Protein AF-A0A8R1HTS0-F1 (afdb_monomer)

Structure (mmCIF, N/CA/C/O backbone):
data_AF-A0A8R1HTS0-F1
#
_entry.id   AF-A0A8R1HTS0-F1
#
loop_
_atom_site.group_PDB
_atom_site.id
_atom_site.type_symbol
_atom_site.label_atom_id
_atom_site.label_alt_id
_atom_site.label_comp_id
_atom_site.label_asym_id
_atom_site.label_entity_id
_atom_site.label_seq_id
_atom_site.pdbx_PDB_ins_code
_atom_site.Cartn_x
_atom_site.Cartn_y
_atom_site.Cartn_z
_atom_site.occupancy
_atom_site.B_iso_or_equiv
_atom_site.auth_seq_id
_atom_site.auth_comp_id
_atom_site.auth_asym_id
_atom_site.auth_atom_id
_atom_site.pdbx_PDB_model_num
ATOM 1 N N . MET A 1 1 ? 49.130 6.549 -63.664 1.00 57.22 1 MET A N 1
ATOM 2 C CA . MET A 1 1 ? 49.198 5.872 -62.346 1.00 57.22 1 MET A CA 1
ATOM 3 C C . MET A 1 1 ? 48.409 6.606 -61.256 1.00 57.22 1 MET A C 1
ATOM 5 O O . MET A 1 1 ? 47.661 5.944 -60.553 1.00 57.22 1 MET A O 1
ATOM 9 N N . ALA A 1 2 ? 48.477 7.942 -61.152 1.00 62.16 2 ALA A N 1
ATOM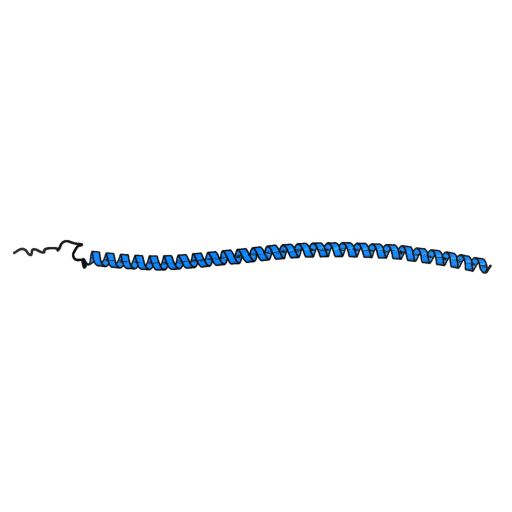 10 C CA . ALA A 1 2 ? 47.773 8.712 -60.111 1.00 62.16 2 ALA A CA 1
ATOM 11 C C . ALA A 1 2 ? 46.229 8.574 -60.105 1.00 62.16 2 ALA A C 1
ATOM 13 O O . ALA A 1 2 ? 45.649 8.382 -59.043 1.00 62.16 2 ALA A O 1
ATOM 14 N N . GLY A 1 3 ? 45.568 8.576 -61.272 1.00 67.38 3 GLY A N 1
ATOM 15 C CA . GLY A 1 3 ? 44.098 8.478 -61.363 1.00 67.38 3 GLY A CA 1
ATOM 16 C C . GLY A 1 3 ? 43.491 7.137 -60.916 1.00 67.38 3 GLY A C 1
ATOM 17 O O . GLY A 1 3 ? 42.347 7.086 -60.480 1.00 67.38 3 GLY A O 1
ATOM 18 N N . LYS A 1 4 ? 44.262 6.041 -60.977 1.00 71.56 4 LYS A N 1
ATOM 19 C CA . LYS A 1 4 ? 43.818 4.726 -60.474 1.00 71.56 4 LYS A CA 1
ATOM 20 C C . LYS A 1 4 ? 43.889 4.659 -58.945 1.00 71.56 4 LYS A C 1
ATOM 22 O O . LYS A 1 4 ? 43.017 4.072 -58.319 1.00 71.56 4 LYS A O 1
ATOM 27 N N . ALA A 1 5 ? 44.893 5.305 -58.349 1.00 77.69 5 ALA A N 1
ATOM 28 C CA . ALA A 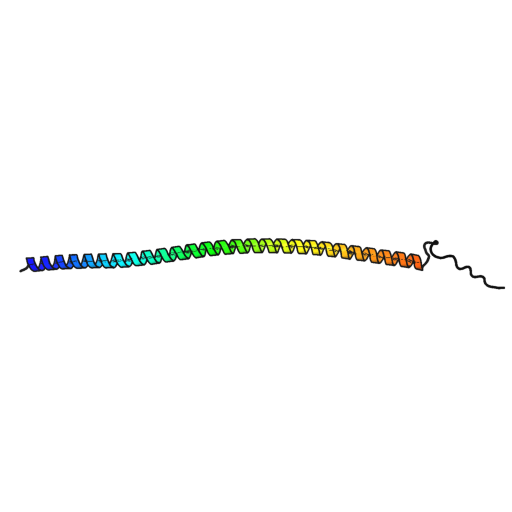1 5 ? 45.051 5.376 -56.899 1.00 77.69 5 ALA A CA 1
ATOM 29 C C . ALA A 1 5 ? 43.977 6.255 -56.234 1.00 77.69 5 ALA A C 1
ATOM 31 O O . ALA A 1 5 ? 43.508 5.928 -55.147 1.00 77.69 5 ALA A O 1
ATOM 32 N N . THR A 1 6 ? 43.551 7.343 -56.883 1.00 84.62 6 THR A N 1
ATOM 33 C CA . THR A 1 6 ? 42.439 8.176 -56.397 1.00 84.62 6 THR A CA 1
ATOM 34 C C . THR A 1 6 ? 41.088 7.472 -56.524 1.00 84.62 6 THR A C 1
ATOM 36 O O . THR A 1 6 ? 40.308 7.515 -55.579 1.00 84.62 6 THR A O 1
ATOM 39 N N . SER A 1 7 ? 40.829 6.758 -57.627 1.00 85.56 7 SER A N 1
ATOM 40 C CA . SER A 1 7 ? 39.605 5.950 -57.781 1.00 85.56 7 SER A CA 1
ATOM 41 C C . SER A 1 7 ? 39.492 4.866 -56.705 1.00 85.56 7 SER A C 1
ATOM 43 O O . SER A 1 7 ? 38.461 4.759 -56.050 1.00 85.56 7 SER A O 1
ATOM 45 N N . ALA A 1 8 ? 40.577 4.123 -56.457 1.00 88.12 8 ALA A N 1
ATOM 46 C CA . ALA A 1 8 ? 40.608 3.085 -55.427 1.00 88.12 8 ALA A CA 1
ATOM 47 C C . ALA A 1 8 ? 40.407 3.648 -54.008 1.00 88.12 8 ALA A C 1
ATOM 49 O O . ALA A 1 8 ? 39.728 3.034 -53.189 1.00 88.12 8 ALA A O 1
ATOM 50 N N . ARG A 1 9 ? 40.953 4.838 -53.709 1.00 90.62 9 ARG A N 1
ATOM 51 C CA . ARG A 1 9 ? 40.697 5.530 -52.434 1.00 90.62 9 ARG A CA 1
ATOM 52 C C . ARG A 1 9 ? 39.230 5.926 -52.277 1.00 90.62 9 ARG A C 1
ATOM 54 O O . ARG A 1 9 ? 38.671 5.702 -51.213 1.00 90.62 9 ARG A O 1
ATOM 61 N N . ASN A 1 10 ? 38.607 6.459 -53.326 1.00 93.38 10 ASN A N 1
ATOM 62 C CA . ASN A 1 10 ? 37.199 6.859 -53.286 1.00 93.38 10 ASN A CA 1
ATOM 63 C C . ASN A 1 10 ? 36.260 5.653 -53.120 1.00 93.38 10 ASN A C 1
ATOM 65 O O . ASN A 1 10 ? 35.275 5.729 -52.388 1.00 93.38 10 ASN A O 1
ATOM 69 N N . GLU A 1 11 ? 36.561 4.531 -53.776 1.00 93.75 11 GLU A N 1
ATOM 70 C CA . GLU A 1 11 ? 35.818 3.278 -53.598 1.00 93.75 11 GLU A CA 1
ATOM 71 C C . GLU A 1 11 ? 35.963 2.737 -52.173 1.00 93.75 11 GLU A C 1
ATOM 73 O O . GLU A 1 11 ? 34.965 2.381 -51.547 1.00 93.75 11 GLU A O 1
ATOM 78 N N . MET A 1 12 ? 37.182 2.751 -51.629 1.00 92.81 12 MET A N 1
ATOM 79 C CA . MET A 1 12 ? 37.446 2.340 -50.251 1.00 92.81 12 MET A CA 1
ATOM 80 C C . MET A 1 12 ? 36.728 3.241 -49.237 1.00 92.81 12 MET A C 1
ATOM 82 O O . MET A 1 12 ? 36.129 2.739 -48.290 1.00 92.81 12 MET A O 1
ATOM 86 N N . GLU A 1 13 ? 36.720 4.558 -49.449 1.00 94.56 13 GLU A N 1
ATOM 87 C CA . GLU A 1 13 ? 35.989 5.498 -48.596 1.00 94.56 13 GLU A CA 1
ATOM 88 C C . GLU A 1 13 ? 34.476 5.256 -48.656 1.00 94.56 13 GLU A C 1
ATOM 90 O O . GLU A 1 13 ? 33.800 5.274 -47.628 1.00 94.56 13 GLU A O 1
ATOM 95 N N . LYS A 1 14 ? 33.934 4.970 -49.845 1.00 95.94 14 LYS A N 1
ATOM 96 C CA . LYS A 1 14 ? 32.518 4.626 -50.011 1.00 95.94 14 LYS A CA 1
ATOM 97 C C . LYS A 1 14 ? 32.160 3.335 -49.273 1.00 95.94 14 LYS A C 1
ATOM 99 O O . LYS A 1 14 ? 31.125 3.291 -48.613 1.00 95.94 14 LYS A O 1
ATOM 104 N N . MET A 1 15 ? 33.006 2.308 -49.362 1.00 94.56 15 MET A N 1
ATOM 105 C CA . MET A 1 15 ? 32.814 1.058 -48.621 1.00 94.56 15 MET A CA 1
ATOM 106 C C . MET A 1 15 ? 32.878 1.283 -47.108 1.00 94.56 15 MET A C 1
ATOM 108 O O . MET A 1 15 ? 32.020 0.778 -46.390 1.00 94.56 15 MET A O 1
ATOM 112 N N . LEU A 1 16 ? 33.834 2.086 -46.632 1.00 95.75 16 LEU A N 1
ATOM 113 C CA . LEU A 1 16 ? 33.971 2.404 -45.212 1.00 95.75 16 LEU A CA 1
ATOM 114 C C . LEU A 1 16 ? 32.746 3.160 -44.680 1.00 95.75 16 LEU A C 1
ATOM 116 O O . LEU A 1 16 ? 32.230 2.821 -43.622 1.00 95.75 16 LEU A O 1
ATOM 120 N N . ARG A 1 17 ? 32.236 4.146 -45.429 1.00 96.56 17 ARG A N 1
ATOM 121 C CA . ARG A 1 17 ? 31.005 4.868 -45.065 1.00 96.56 17 ARG A CA 1
ATOM 122 C C . ARG A 1 17 ? 29.799 3.932 -44.995 1.00 96.56 17 ARG A C 1
ATOM 124 O O . ARG A 1 17 ? 29.065 3.981 -44.016 1.00 96.56 17 ARG A O 1
ATOM 131 N N . ALA A 1 18 ? 29.636 3.046 -45.978 1.00 96.62 18 ALA A N 1
ATOM 132 C CA . ALA A 1 18 ? 28.551 2.066 -45.979 1.00 96.62 18 ALA A CA 1
ATOM 133 C C . ALA A 1 18 ? 28.648 1.085 -44.796 1.00 96.62 18 ALA A C 1
ATOM 135 O O . ALA A 1 18 ? 27.629 0.721 -44.213 1.00 96.62 18 ALA A O 1
ATOM 136 N N . GLN A 1 19 ? 29.864 0.681 -44.414 1.00 96.06 19 GLN A N 1
ATOM 137 C CA . GLN A 1 19 ? 30.083 -0.158 -43.238 1.00 96.06 19 GLN A CA 1
ATOM 138 C C . GLN A 1 19 ? 29.724 0.580 -41.940 1.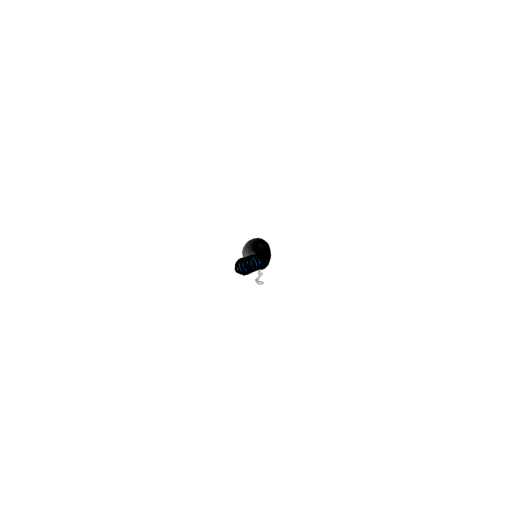00 96.06 19 GLN A C 1
ATOM 140 O O . GLN A 1 19 ? 28.998 0.029 -41.119 1.00 96.06 19 GLN A O 1
ATOM 145 N N . ILE A 1 20 ? 30.159 1.835 -41.784 1.00 96.44 20 ILE A N 1
ATOM 146 C CA . ILE A 1 20 ? 29.812 2.671 -40.622 1.00 96.44 20 ILE A CA 1
ATOM 147 C C . ILE A 1 20 ? 28.293 2.857 -40.521 1.00 96.44 20 ILE A C 1
ATOM 149 O O . ILE A 1 20 ? 27.727 2.749 -39.437 1.00 96.44 20 ILE A O 1
ATOM 153 N N . GLU A 1 21 ? 27.614 3.115 -41.640 1.00 96.75 21 GLU A N 1
ATOM 154 C CA . GLU A 1 21 ? 26.153 3.247 -41.674 1.00 96.75 21 GLU A CA 1
ATOM 155 C C . GLU A 1 21 ? 25.450 1.946 -41.267 1.00 96.75 21 GLU A C 1
ATOM 157 O O . GLU A 1 21 ? 24.474 1.989 -40.516 1.00 96.75 21 GLU A O 1
ATOM 162 N N . ALA A 1 22 ? 25.958 0.795 -41.716 1.00 96.31 22 ALA A N 1
ATOM 163 C CA . ALA A 1 22 ? 25.421 -0.509 -41.342 1.00 96.31 22 ALA A CA 1
ATOM 164 C C . ALA A 1 22 ? 25.617 -0.804 -39.846 1.00 96.31 22 ALA A C 1
ATOM 166 O O . ALA A 1 22 ? 24.665 -1.202 -39.176 1.00 96.31 22 ALA A O 1
ATOM 167 N N . GLU A 1 23 ? 26.814 -0.562 -39.306 1.00 96.56 23 GLU A N 1
ATOM 168 C CA . GLU A 1 23 ? 27.112 -0.734 -37.878 1.00 96.56 23 GLU A CA 1
ATOM 169 C C . GLU A 1 23 ? 26.253 0.206 -37.019 1.00 96.56 23 GLU A C 1
ATOM 171 O O . GLU A 1 23 ? 25.606 -0.229 -36.066 1.00 96.56 23 GLU A O 1
ATOM 176 N N . MET A 1 24 ? 26.134 1.477 -37.412 1.00 96.88 24 MET A N 1
ATOM 177 C CA . MET A 1 24 ? 25.276 2.445 -36.727 1.00 96.88 24 MET A CA 1
ATOM 178 C C . MET A 1 24 ? 23.797 2.032 -36.761 1.00 96.88 24 MET A C 1
ATOM 180 O O . MET A 1 24 ? 23.084 2.218 -35.775 1.00 96.88 24 MET A O 1
ATOM 184 N N . ALA A 1 25 ? 23.314 1.461 -37.868 1.00 97.19 25 ALA A N 1
ATOM 185 C CA . ALA A 1 25 ? 21.941 0.975 -37.963 1.00 97.19 25 ALA A CA 1
ATOM 186 C C . ALA A 1 25 ? 21.666 -0.192 -36.999 1.00 97.19 25 ALA A C 1
ATOM 188 O O . ALA A 1 25 ? 20.588 -0.235 -36.399 1.00 97.19 25 ALA A O 1
ATOM 189 N N . VAL A 1 26 ? 22.632 -1.100 -36.821 1.00 96.88 26 VAL A N 1
ATOM 190 C CA . VAL A 1 26 ? 22.541 -2.205 -35.854 1.00 96.88 26 VAL A CA 1
ATOM 191 C C . VAL A 1 26 ? 22.489 -1.661 -34.428 1.00 96.88 26 VAL A C 1
ATOM 193 O O . VAL A 1 26 ? 21.543 -1.960 -33.702 1.00 96.88 26 VAL A O 1
ATOM 196 N N . GLU A 1 27 ? 23.419 -0.782 -34.056 1.00 96.56 27 GLU A N 1
ATOM 197 C CA . GLU A 1 27 ? 23.465 -0.183 -32.715 1.00 96.56 27 GLU A CA 1
ATOM 198 C C . GLU A 1 27 ? 22.184 0.595 -32.382 1.00 96.56 27 GLU A C 1
ATOM 200 O O . GLU A 1 27 ? 21.612 0.465 -31.297 1.00 96.56 27 GLU A O 1
ATOM 205 N N . LEU A 1 28 ? 21.662 1.370 -33.339 1.00 97.19 28 LEU A N 1
ATOM 206 C CA . LEU A 1 28 ? 20.392 2.078 -33.170 1.00 97.19 28 LEU A CA 1
ATOM 207 C C . LEU A 1 28 ? 19.209 1.117 -33.005 1.00 97.19 28 LEU A C 1
ATOM 209 O O . LEU A 1 28 ? 18.297 1.409 -32.227 1.00 97.19 28 LEU A O 1
ATOM 213 N N . ALA A 1 29 ? 19.195 -0.011 -33.718 1.00 97.25 29 ALA A N 1
ATOM 214 C CA . ALA A 1 29 ? 18.157 -1.026 -33.565 1.00 97.25 29 ALA A CA 1
ATOM 215 C C . ALA A 1 29 ? 18.220 -1.691 -32.181 1.00 97.25 29 ALA A C 1
ATOM 217 O O . ALA A 1 29 ? 17.185 -1.864 -31.534 1.00 97.25 29 ALA A O 1
ATOM 218 N N . GLU A 1 30 ? 19.419 -1.997 -31.686 1.00 97.06 30 GLU A N 1
ATOM 219 C CA . GLU A 1 30 ? 19.612 -2.558 -30.348 1.00 97.06 30 GLU A CA 1
ATOM 220 C C . GLU A 1 30 ? 19.238 -1.574 -29.236 1.00 97.06 30 GLU A C 1
ATOM 222 O O . GLU A 1 30 ? 18.605 -1.961 -28.250 1.00 97.06 30 GLU A O 1
ATOM 227 N N . CYS A 1 31 ? 19.581 -0.292 -29.385 1.00 96.31 31 CYS A N 1
ATOM 228 C CA . CYS A 1 31 ? 19.143 0.763 -28.470 1.00 96.31 31 CYS A CA 1
ATOM 229 C C . CYS A 1 31 ? 17.616 0.872 -28.436 1.00 96.31 31 CYS A C 1
ATOM 231 O O . CYS A 1 31 ? 17.027 0.830 -27.359 1.00 96.31 31 CYS A O 1
ATOM 233 N N . LYS A 1 32 ? 16.956 0.913 -29.602 1.00 97.62 32 LYS A N 1
ATOM 234 C CA . LYS A 1 32 ? 15.486 0.954 -29.679 1.00 97.62 32 LYS A CA 1
ATOM 235 C C . LYS A 1 32 ? 14.842 -0.246 -28.996 1.00 97.62 32 LYS A C 1
ATOM 237 O O . LYS A 1 32 ? 13.901 -0.073 -28.227 1.00 97.62 32 LYS A O 1
ATOM 242 N N . LYS A 1 33 ? 15.374 -1.448 -29.223 1.00 97.88 33 LYS A N 1
ATOM 243 C CA . LYS A 1 33 ? 14.872 -2.665 -28.580 1.00 97.88 33 LYS A CA 1
ATOM 244 C C . LYS A 1 33 ? 14.992 -2.587 -27.053 1.00 97.88 33 LYS A C 1
ATOM 246 O O . LYS A 1 33 ? 14.020 -2.857 -26.350 1.00 97.88 33 LYS A O 1
ATOM 251 N N . ARG A 1 34 ? 16.153 -2.168 -26.536 1.00 97.56 34 ARG A N 1
ATOM 252 C CA . ARG A 1 34 ? 16.378 -1.982 -25.090 1.00 97.56 34 ARG A CA 1
ATOM 253 C C . ARG A 1 34 ? 15.449 -0.928 -24.487 1.00 97.56 34 ARG A C 1
ATOM 255 O O . ARG A 1 34 ? 14.907 -1.139 -23.399 1.00 97.56 34 ARG A O 1
ATOM 262 N N . ASP A 1 35 ? 15.229 0.175 -25.192 1.00 97.44 35 ASP A N 1
ATOM 263 C CA . ASP A 1 35 ? 14.307 1.229 -24.767 1.00 97.44 35 ASP A CA 1
ATOM 264 C C . ASP A 1 35 ? 12.859 0.729 -24.721 1.00 97.44 35 ASP A C 1
ATOM 266 O O . ASP A 1 35 ? 12.134 1.001 -23.762 1.00 97.44 35 ASP A O 1
ATOM 270 N N . GLU A 1 36 ? 12.422 -0.030 -25.726 1.00 97.81 36 GLU A N 1
ATOM 271 C CA . GLU A 1 36 ? 11.082 -0.618 -25.777 1.00 97.81 36 GLU A CA 1
ATOM 272 C C . GLU A 1 36 ? 10.850 -1.633 -24.654 1.00 97.81 36 GLU A C 1
ATOM 274 O O . GLU A 1 36 ? 9.815 -1.581 -23.979 1.00 97.81 36 GLU A O 1
ATOM 279 N N . GLU A 1 37 ? 11.817 -2.518 -24.408 1.00 97.88 37 GLU A N 1
ATOM 280 C CA . GLU A 1 37 ? 11.787 -3.473 -23.297 1.00 97.88 37 GLU A CA 1
ATOM 281 C C . GLU A 1 37 ? 11.724 -2.751 -21.946 1.00 97.88 37 GLU A C 1
ATOM 283 O O . GLU A 1 37 ? 10.896 -3.093 -21.094 1.00 97.88 37 GLU A O 1
ATOM 288 N N . SER A 1 38 ? 12.521 -1.694 -21.774 1.00 97.56 38 SER A N 1
ATOM 289 C CA . SER A 1 38 ? 12.533 -0.888 -20.550 1.00 97.56 38 SER A CA 1
ATOM 290 C C . SER A 1 38 ? 11.198 -0.177 -20.337 1.00 97.56 38 SER A C 1
ATOM 292 O O . SER A 1 38 ? 10.611 -0.273 -19.262 1.00 97.56 38 SER A O 1
ATOM 294 N N . ARG A 1 39 ? 10.640 0.454 -21.378 1.00 98.12 39 ARG A N 1
ATOM 295 C CA . ARG A 1 39 ? 9.312 1.092 -21.324 1.00 98.12 39 ARG A CA 1
ATOM 296 C C . ARG A 1 39 ? 8.203 0.091 -21.032 1.00 98.12 39 ARG A C 1
ATOM 298 O O . ARG A 1 39 ? 7.239 0.417 -20.341 1.00 98.12 39 ARG A O 1
ATOM 305 N N . LYS A 1 40 ? 8.290 -1.126 -21.574 1.00 98.31 40 LYS A N 1
ATOM 306 C CA . LYS A 1 40 ? 7.333 -2.195 -21.270 1.00 98.31 40 LYS A CA 1
ATOM 307 C C . LYS A 1 40 ? 7.421 -2.596 -19.799 1.00 98.31 40 LYS A C 1
ATOM 309 O O . LYS A 1 40 ? 6.382 -2.689 -19.152 1.00 98.31 40 LYS A O 1
ATOM 314 N N . LYS A 1 41 ? 8.633 -2.767 -19.269 1.00 98.25 41 LYS A N 1
ATOM 315 C CA . LYS A 1 41 ? 8.857 -3.080 -17.855 1.00 98.25 41 LYS A CA 1
ATOM 316 C C . LYS A 1 41 ? 8.348 -1.970 -16.935 1.00 98.25 41 LYS A C 1
ATOM 318 O O . LYS A 1 41 ? 7.666 -2.280 -15.967 1.00 98.25 41 LYS A O 1
ATOM 323 N N . CYS A 1 42 ? 8.606 -0.700 -17.254 1.00 98.00 42 CYS A N 1
ATOM 324 C CA . CYS A 1 42 ? 8.081 0.426 -16.476 1.00 98.00 42 CYS A CA 1
ATOM 325 C C . CYS A 1 42 ? 6.551 0.404 -16.423 1.00 98.00 42 CYS A C 1
ATOM 327 O O . CYS A 1 42 ? 5.993 0.405 -15.334 1.00 98.00 42 CYS A O 1
ATOM 329 N N . ARG A 1 43 ? 5.876 0.245 -17.570 1.00 98.12 43 ARG A N 1
ATOM 330 C CA . ARG A 1 43 ? 4.405 0.162 -17.616 1.00 98.12 43 ARG A CA 1
ATOM 331 C C . ARG A 1 43 ? 3.840 -1.016 -16.822 1.00 98.12 43 ARG A C 1
ATOM 333 O O . ARG A 1 43 ? 2.787 -0.898 -16.208 1.00 98.12 43 ARG A O 1
ATOM 340 N N . GLN A 1 44 ? 4.522 -2.161 -16.836 1.00 98.19 44 GLN A N 1
ATOM 341 C CA . GLN A 1 44 ? 4.120 -3.317 -16.029 1.00 98.19 44 GLN A CA 1
ATOM 342 C C . GLN A 1 44 ? 4.251 -3.035 -14.530 1.00 98.19 44 GLN A C 1
ATOM 344 O O . GLN A 1 44 ? 3.349 -3.376 -13.771 1.00 98.19 44 GLN A O 1
ATOM 349 N N . LEU A 1 45 ? 5.351 -2.402 -14.117 1.00 98.12 45 LEU A N 1
ATOM 350 C CA . LEU A 1 45 ? 5.577 -2.030 -12.722 1.00 98.12 45 LEU A CA 1
ATOM 351 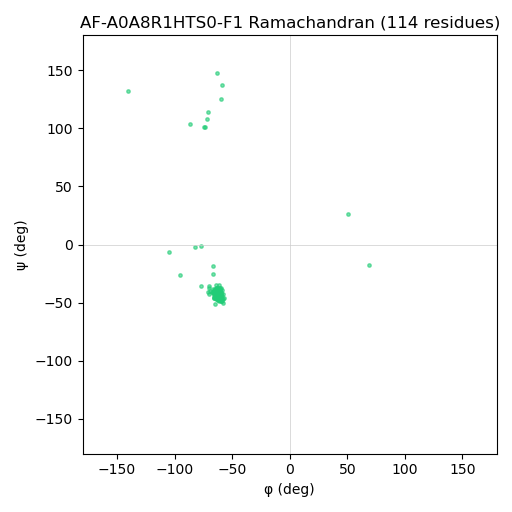C C . LEU A 1 45 ? 4.579 -0.971 -12.250 1.00 98.12 45 LEU A C 1
ATOM 353 O O . LEU A 1 45 ? 4.058 -1.102 -11.150 1.00 98.12 45 LEU A O 1
ATOM 357 N N . GLU A 1 46 ? 4.278 0.031 -13.076 1.00 98.12 46 GLU A N 1
ATOM 358 C CA . GLU A 1 46 ? 3.257 1.046 -12.792 1.00 98.12 46 GLU A CA 1
ATOM 359 C C . GLU A 1 46 ? 1.886 0.397 -12.566 1.00 98.12 46 GLU A C 1
ATOM 361 O O . GLU A 1 46 ? 1.278 0.611 -11.521 1.00 98.12 46 GLU A O 1
ATOM 366 N N . ALA A 1 47 ? 1.452 -0.486 -13.471 1.00 98.19 47 ALA A N 1
ATOM 367 C CA . ALA A 1 47 ? 0.178 -1.191 -13.333 1.00 98.19 47 ALA A CA 1
ATOM 368 C C . ALA A 1 47 ? 0.129 -2.108 -12.093 1.00 98.19 47 ALA A C 1
ATOM 370 O O . ALA A 1 47 ? -0.898 -2.209 -11.421 1.00 98.19 47 ALA A O 1
ATOM 371 N N . GLU A 1 48 ? 1.233 -2.788 -11.763 1.00 98.25 48 GLU A N 1
ATOM 372 C CA . GLU A 1 48 ? 1.310 -3.603 -10.546 1.00 98.25 48 GLU A CA 1
ATOM 373 C C . GLU A 1 48 ? 1.239 -2.738 -9.281 1.00 98.25 48 GLU A C 1
ATOM 375 O O . GLU A 1 48 ? 0.606 -3.128 -8.296 1.00 98.25 48 GLU A O 1
ATOM 380 N N . LEU A 1 49 ? 1.878 -1.568 -9.302 1.00 98.19 49 LEU A N 1
ATOM 381 C CA . LEU A 1 49 ? 1.911 -0.640 -8.179 1.00 98.19 49 LEU A CA 1
ATOM 382 C C . LEU A 1 49 ? 0.536 -0.005 -7.952 1.00 98.19 49 LEU A C 1
ATOM 384 O O . LEU A 1 49 ? 0.072 0.020 -6.815 1.00 98.19 49 LEU A O 1
ATOM 388 N N . GLU A 1 50 ? -0.155 0.402 -9.017 1.00 98.12 50 GLU A N 1
ATOM 389 C CA . GLU A 1 50 ? -1.548 0.860 -8.957 1.00 98.12 50 GLU A CA 1
ATOM 390 C C . GLU A 1 50 ? -2.468 -0.209 -8.361 1.00 98.12 50 GLU A C 1
ATOM 392 O O . GLU A 1 50 ? -3.235 0.077 -7.441 1.00 98.12 50 GLU A O 1
ATOM 397 N N . ARG A 1 51 ? -2.345 -1.466 -8.809 1.00 98.19 51 ARG A N 1
ATOM 398 C CA . ARG A 1 51 ? -3.135 -2.570 -8.248 1.00 98.19 51 ARG A CA 1
ATOM 399 C C . ARG A 1 51 ? -2.873 -2.751 -6.751 1.00 98.19 51 ARG A C 1
ATOM 401 O O . ARG A 1 51 ? -3.817 -2.865 -5.976 1.00 98.19 51 ARG A O 1
ATOM 408 N N . LYS A 1 52 ? -1.604 -2.746 -6.331 1.00 98.06 52 LYS A N 1
ATOM 409 C CA . LYS A 1 52 ? -1.233 -2.887 -4.911 1.00 98.06 52 LYS A CA 1
ATOM 410 C C . LYS A 1 52 ? -1.729 -1.724 -4.056 1.00 98.06 52 LYS A C 1
ATOM 412 O O . LYS A 1 52 ? -2.083 -1.944 -2.901 1.00 98.06 52 LYS A O 1
ATO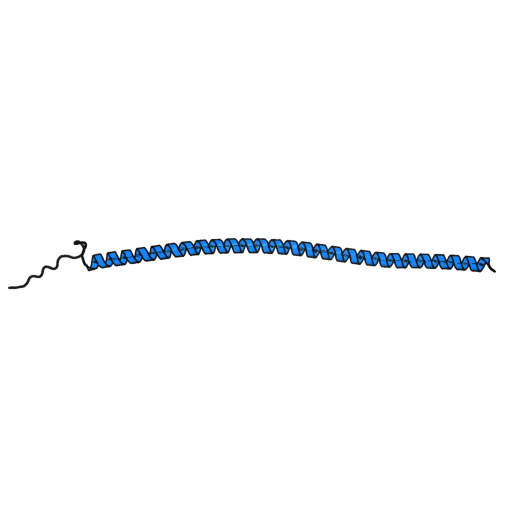M 417 N N . LEU A 1 53 ? -1.750 -0.505 -4.595 1.00 98.25 53 LEU A N 1
ATOM 418 C CA . LEU A 1 53 ? -2.309 0.651 -3.895 1.00 98.25 53 LEU A CA 1
ATOM 419 C C . LEU A 1 53 ? -3.809 0.476 -3.658 1.00 98.25 53 LEU A C 1
ATOM 421 O O . LEU A 1 53 ? -4.251 0.638 -2.525 1.00 98.25 53 LEU A O 1
ATOM 425 N N . LEU A 1 54 ? -4.563 0.063 -4.680 1.00 98.06 54 LEU A N 1
ATOM 426 C CA . LEU A 1 54 ? -5.997 -0.207 -4.544 1.00 98.06 54 LEU A CA 1
ATOM 427 C C . LEU A 1 54 ? -6.274 -1.315 -3.515 1.00 98.06 54 LEU A C 1
ATOM 429 O O . LEU A 1 54 ? -7.076 -1.123 -2.605 1.00 98.06 54 LEU A 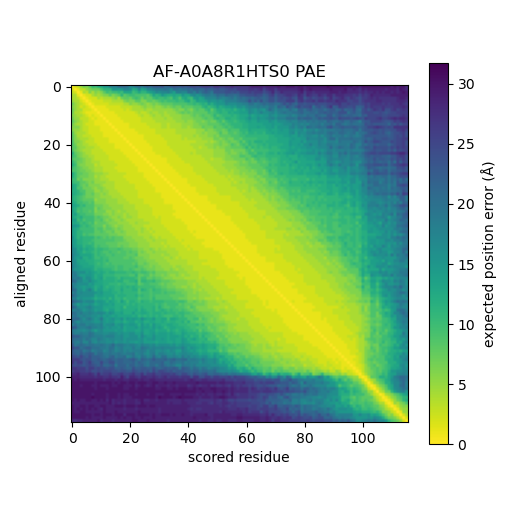O 1
ATOM 433 N N . GLU A 1 55 ? -5.553 -2.438 -3.589 1.00 98.12 55 GLU A N 1
ATOM 434 C CA . GLU A 1 55 ? -5.677 -3.542 -2.621 1.00 98.12 55 GLU A CA 1
ATOM 435 C C . GLU A 1 55 ? -5.380 -3.086 -1.178 1.00 98.12 55 GLU A C 1
ATOM 437 O O . GLU A 1 55 ? -6.056 -3.494 -0.226 1.00 98.12 55 GLU A O 1
ATOM 442 N N . ALA A 1 56 ? -4.377 -2.221 -0.997 1.00 97.81 56 ALA A N 1
ATOM 443 C CA . ALA A 1 56 ? -4.022 -1.669 0.306 1.00 97.81 56 ALA A CA 1
ATOM 444 C C . ALA A 1 56 ? -5.086 -0.693 0.833 1.00 97.81 56 ALA A C 1
ATOM 446 O O . ALA A 1 56 ? -5.400 -0.717 2.025 1.00 97.81 56 ALA A O 1
ATOM 447 N N . GLU A 1 57 ? -5.661 0.143 -0.031 1.00 97.94 57 GLU A N 1
ATOM 448 C CA . GLU A 1 57 ? -6.741 1.064 0.330 1.00 97.94 57 GLU A CA 1
ATOM 449 C C . GLU A 1 57 ? -8.019 0.324 0.735 1.00 97.94 57 GLU A C 1
ATOM 451 O O . GLU A 1 57 ? -8.611 0.651 1.768 1.00 97.94 57 GLU A O 1
ATOM 456 N N . GLU A 1 58 ? -8.409 -0.711 -0.012 1.00 97.81 58 GLU A N 1
ATOM 457 C CA . GLU A 1 58 ? -9.546 -1.571 0.331 1.00 97.81 58 GLU A CA 1
ATOM 458 C C . GLU A 1 58 ? -9.320 -2.295 1.661 1.00 97.81 58 GLU A C 1
ATOM 460 O O . GLU A 1 58 ? -10.196 -2.312 2.530 1.00 97.81 58 GLU A O 1
ATOM 465 N N . SER A 1 59 ? -8.115 -2.835 1.862 1.00 97.69 59 SER A N 1
ATOM 466 C CA . SER A 1 59 ? -7.740 -3.504 3.110 1.00 97.69 59 SER A CA 1
ATOM 467 C C . SER A 1 59 ? -7.762 -2.545 4.302 1.00 97.69 59 SER A C 1
ATOM 469 O O . SER A 1 59 ? -8.261 -2.903 5.371 1.00 97.69 59 SER A O 1
ATOM 471 N N . ARG A 1 60 ? -7.269 -1.310 4.126 1.00 97.81 60 ARG A N 1
ATOM 472 C CA . ARG A 1 60 ? -7.326 -0.265 5.159 1.00 97.81 60 ARG A CA 1
ATOM 473 C C . ARG A 1 60 ? -8.771 0.059 5.516 1.00 97.81 60 ARG A C 1
ATOM 475 O O . ARG A 1 60 ? -9.104 0.081 6.698 1.00 97.81 60 ARG A O 1
ATOM 482 N N . LYS A 1 61 ? -9.625 0.265 4.511 1.00 98.06 61 LYS A N 1
ATOM 483 C CA . LYS A 1 61 ? -11.042 0.575 4.721 1.00 98.06 61 LYS A CA 1
ATOM 484 C C . LYS A 1 61 ? -11.746 -0.538 5.498 1.00 98.06 61 LYS A C 1
ATOM 486 O O . LYS A 1 61 ? -12.419 -0.259 6.484 1.00 98.06 61 LYS A O 1
ATOM 491 N N . LYS A 1 62 ? -11.518 -1.798 5.119 1.00 98.19 62 LYS A N 1
ATOM 492 C CA . LYS A 1 62 ? -12.078 -2.955 5.827 1.00 98.19 62 LYS A CA 1
ATOM 493 C C . LYS A 1 62 ? -11.616 -3.020 7.284 1.00 98.19 62 LYS A C 1
ATOM 495 O O . LYS A 1 62 ? -12.424 -3.246 8.175 1.00 98.19 62 LYS A O 1
ATOM 500 N N . TYR A 1 63 ? -10.332 -2.778 7.541 1.00 97.75 63 TYR A N 1
ATOM 501 C CA . TYR A 1 63 ? -9.805 -2.759 8.905 1.00 97.75 63 TYR A CA 1
ATOM 502 C C . TYR A 1 63 ? -10.424 -1.641 9.758 1.00 97.75 63 TYR A C 1
ATOM 504 O O . TYR A 1 63 ? -10.709 -1.837 10.940 1.00 97.75 63 TYR A O 1
ATOM 512 N N . GLU A 1 64 ? -10.644 -0.464 9.173 1.00 97.81 64 GLU A N 1
ATOM 513 C CA . GLU A 1 64 ? -11.321 0.646 9.845 1.00 97.81 64 GLU A CA 1
ATOM 514 C C . GLU A 1 64 ? -12.783 0.309 10.166 1.00 97.81 64 GLU A C 1
ATOM 516 O O . GLU A 1 64 ? -13.226 0.562 11.289 1.00 97.81 64 GLU A O 1
ATOM 521 N N . GLU A 1 65 ? -13.504 -0.312 9.230 1.00 97.88 65 GLU A N 1
ATOM 522 C CA . GLU A 1 65 ? -14.874 -0.802 9.428 1.00 97.88 65 GLU A CA 1
ATOM 523 C C . GLU A 1 65 ? -14.940 -1.868 10.536 1.00 97.88 65 GLU A C 1
ATOM 525 O O . GLU A 1 65 ? -15.723 -1.726 11.479 1.00 97.88 65 GLU A O 1
ATOM 530 N N . ASP A 1 66 ? -14.061 -2.874 10.499 1.00 97.88 66 ASP A N 1
ATOM 531 C CA . ASP A 1 66 ? -13.973 -3.925 11.522 1.00 97.88 66 ASP A CA 1
ATOM 532 C C . ASP A 1 66 ? -13.657 -3.334 12.906 1.00 97.88 66 ASP A C 1
ATOM 534 O O . ASP A 1 66 ? -14.241 -3.719 13.926 1.00 97.88 66 ASP A O 1
ATOM 538 N N . ARG A 1 67 ? -12.756 -2.344 12.962 1.00 98.12 67 ARG A N 1
ATOM 539 C CA . ARG A 1 67 ? -12.422 -1.632 14.200 1.00 98.12 67 ARG A CA 1
ATOM 540 C C . ARG A 1 67 ? -13.620 -0.856 14.746 1.00 98.12 67 ARG A C 1
ATOM 542 O O . ARG A 1 67 ? -13.824 -0.854 15.961 1.00 98.12 67 ARG A O 1
ATOM 549 N N . LEU A 1 68 ? -14.392 -0.186 13.891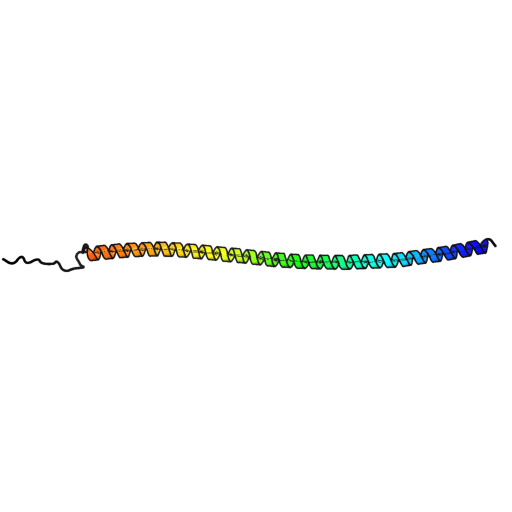 1.00 97.88 68 LEU A N 1
ATOM 550 C CA . LEU A 1 68 ? -15.605 0.528 14.302 1.00 97.88 68 LEU A CA 1
ATOM 551 C C . LEU A 1 68 ? -16.659 -0.440 14.851 1.00 97.88 68 LEU A C 1
ATOM 553 O O . LEU A 1 68 ? -17.170 -0.205 15.946 1.00 97.88 68 LEU A O 1
ATOM 557 N N . ALA A 1 69 ? -16.902 -1.557 14.162 1.00 98.06 69 ALA A N 1
ATOM 558 C CA . ALA A 1 69 ? -17.828 -2.594 14.616 1.00 98.06 69 ALA A CA 1
ATOM 559 C C . ALA A 1 69 ? -17.413 -3.179 15.979 1.00 98.06 69 ALA A C 1
ATOM 561 O O . ALA A 1 69 ? -18.242 -3.357 16.874 1.00 98.06 69 ALA A O 1
ATOM 562 N N . MET A 1 70 ? -16.114 -3.410 16.188 1.00 97.88 70 MET A N 1
ATOM 563 C CA . MET A 1 70 ? -15.595 -3.892 17.470 1.00 97.88 70 MET A CA 1
ATOM 564 C C . MET A 1 70 ? -15.792 -2.873 18.601 1.00 97.88 70 MET A C 1
ATOM 566 O O . MET A 1 70 ? -16.115 -3.255 19.729 1.00 97.88 70 MET A O 1
ATOM 570 N N . LEU A 1 71 ? -15.608 -1.578 18.327 1.00 98.00 71 LEU A N 1
ATOM 571 C CA . LEU A 1 71 ? -15.851 -0.520 19.311 1.00 98.00 71 LEU A CA 1
ATOM 572 C C . LEU A 1 71 ? -17.334 -0.422 19.681 1.00 98.00 71 LEU A C 1
ATOM 574 O O . LEU A 1 71 ? -17.653 -0.281 20.863 1.00 98.00 71 LEU A O 1
ATOM 578 N N . GLU A 1 72 ? -18.229 -0.543 18.704 1.00 97.81 72 GLU A N 1
ATOM 579 C CA . GLU A 1 72 ? -19.672 -0.576 18.942 1.00 97.81 72 GLU A CA 1
ATOM 580 C C . GLU A 1 72 ? -20.067 -1.781 19.804 1.00 97.81 72 GLU A C 1
ATOM 582 O O . GLU A 1 72 ? -20.735 -1.621 20.831 1.00 97.81 72 GLU A O 1
ATOM 587 N N . GLN A 1 73 ? -19.576 -2.974 19.456 1.00 98.06 73 GLN A N 1
ATOM 588 C CA . GLN A 1 73 ? -19.818 -4.193 20.224 1.00 98.06 73 GLN A CA 1
ATOM 589 C C . GLN A 1 73 ? -19.280 -4.077 21.655 1.00 98.06 73 GLN A C 1
ATOM 591 O O . GLN A 1 73 ? -19.965 -4.447 22.610 1.00 98.06 73 GLN A O 1
ATOM 596 N N . LYS A 1 74 ? -18.073 -3.527 21.829 1.00 97.94 74 LYS A N 1
ATOM 597 C CA . LYS A 1 74 ? -17.502 -3.267 23.154 1.00 97.94 74 LYS A CA 1
ATOM 598 C C . LYS A 1 74 ? -18.403 -2.333 23.966 1.00 97.94 74 LYS A C 1
ATOM 600 O O . LYS A 1 74 ? -18.695 -2.636 25.121 1.00 97.94 74 LYS A O 1
ATOM 605 N N . GLY A 1 75 ? -18.872 -1.241 23.363 1.00 97.94 75 GLY A N 1
ATOM 606 C CA . GLY A 1 75 ? -19.783 -0.301 24.013 1.00 97.94 75 GLY A CA 1
ATOM 607 C C . GLY A 1 75 ? -21.103 -0.952 24.433 1.00 97.94 75 GLY A C 1
ATOM 608 O O . GLY A 1 75 ? -21.596 -0.691 25.530 1.00 97.94 75 GLY A O 1
ATOM 609 N N . GLN A 1 76 ? -21.656 -1.844 23.606 1.00 98.12 76 GLN A N 1
ATOM 610 C CA . GLN A 1 76 ? -22.851 -2.608 23.968 1.00 98.12 76 GLN A CA 1
ATOM 611 C C . GLN A 1 76 ? -22.597 -3.528 25.168 1.00 98.12 76 GLN A C 1
ATOM 613 O O . GLN A 1 76 ? -23.352 -3.486 26.136 1.00 98.12 76 GLN A O 1
ATOM 618 N N . LEU A 1 77 ? -21.495 -4.281 25.160 1.00 98.19 77 LEU A N 1
ATOM 619 C CA . LEU A 1 77 ? -21.136 -5.173 26.266 1.00 98.19 77 LEU A CA 1
ATOM 620 C C . LEU A 1 77 ? -20.913 -4.421 27.585 1.00 98.19 77 LEU A C 1
ATOM 622 O O . LEU A 1 77 ? -21.230 -4.941 28.654 1.00 98.19 77 LEU A O 1
ATOM 626 N N . GLU A 1 78 ? -20.365 -3.207 27.540 1.00 98.06 78 GLU A N 1
ATOM 627 C CA . GLU A 1 78 ? -20.205 -2.363 28.728 1.00 98.06 78 GLU A CA 1
ATOM 628 C C . GLU A 1 78 ? -21.555 -1.898 29.291 1.00 98.06 78 GLU A C 1
ATOM 630 O O . GLU A 1 78 ? -21.755 -1.952 30.509 1.00 98.06 78 GLU A O 1
ATOM 635 N N . ARG A 1 79 ? -22.506 -1.521 28.424 1.00 97.88 79 ARG A N 1
ATOM 636 C CA . ARG A 1 79 ? -23.886 -1.206 28.832 1.00 97.88 79 ARG A CA 1
ATOM 637 C C . ARG A 1 79 ? -24.579 -2.417 29.452 1.00 97.88 79 ARG A C 1
ATOM 639 O O . ARG A 1 79 ? -25.124 -2.298 30.547 1.00 97.88 79 ARG A O 1
ATOM 646 N N . ASP A 1 80 ? -24.487 -3.579 28.811 1.00 97.69 80 ASP A N 1
ATOM 647 C CA . ASP A 1 80 ? -25.104 -4.817 29.297 1.00 97.69 80 ASP A CA 1
ATOM 648 C C . ASP A 1 80 ? -24.518 -5.240 30.652 1.00 97.69 80 ASP A C 1
ATOM 650 O O . ASP A 1 80 ? -25.243 -5.671 31.549 1.00 97.69 80 ASP A O 1
ATOM 654 N N . ARG A 1 81 ? -23.203 -5.065 30.853 1.00 97.88 81 ARG A N 1
ATOM 655 C CA . ARG A 1 81 ? -22.552 -5.305 32.152 1.00 97.88 81 ARG A CA 1
ATOM 656 C C . ARG A 1 81 ? -23.068 -4.371 33.240 1.00 97.88 81 ARG A C 1
ATOM 658 O O . ARG A 1 81 ? -23.301 -4.830 34.359 1.00 97.88 81 ARG A O 1
ATOM 665 N N . ALA A 1 82 ? -23.220 -3.084 32.935 1.0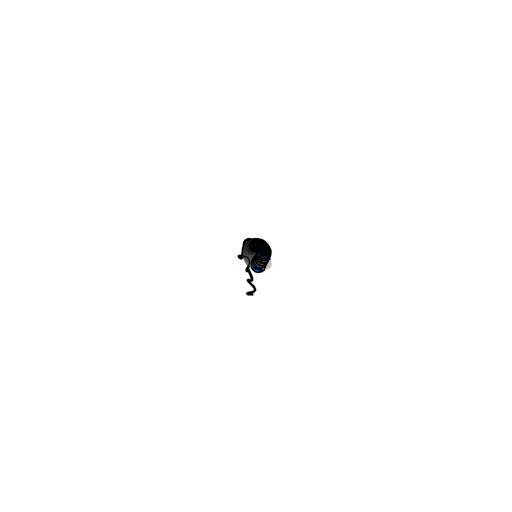0 97.56 82 ALA A N 1
ATOM 666 C CA . ALA A 1 82 ? -23.739 -2.109 33.888 1.00 97.56 82 ALA A CA 1
ATOM 667 C C . ALA A 1 82 ? -25.196 -2.416 34.265 1.00 97.56 82 ALA A C 1
ATOM 669 O O . ALA A 1 82 ? -25.552 -2.374 35.443 1.00 97.56 82 ALA A O 1
ATOM 670 N N . GLU A 1 83 ? -26.017 -2.782 33.283 1.00 97.75 83 GLU A N 1
ATOM 671 C CA . GLU A 1 83 ? -27.412 -3.158 33.494 1.00 97.75 83 GLU A CA 1
ATOM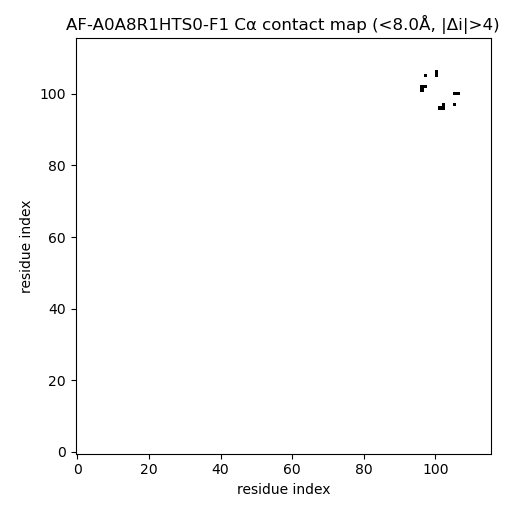 672 C C . GLU A 1 83 ? -27.536 -4.446 34.319 1.00 97.75 83 GLU A C 1
ATOM 674 O O . GLU A 1 83 ? -28.251 -4.484 35.319 1.00 97.75 83 GLU A O 1
ATOM 679 N N . LEU A 1 84 ? -26.744 -5.473 33.997 1.00 97.50 84 LEU A N 1
ATOM 680 C CA . LEU A 1 84 ? -26.699 -6.711 34.773 1.00 97.50 84 LEU A CA 1
ATOM 681 C C . LEU A 1 84 ? -26.277 -6.464 36.229 1.00 97.50 84 LEU A C 1
ATOM 683 O O . LEU A 1 84 ? -26.784 -7.118 37.142 1.00 97.50 84 LEU A O 1
ATOM 687 N N . ALA A 1 85 ? -25.342 -5.540 36.466 1.00 97.25 85 ALA A N 1
ATOM 688 C CA . ALA A 1 85 ? -24.938 -5.165 37.817 1.00 97.25 85 ALA A CA 1
ATOM 689 C C . ALA A 1 85 ? -26.099 -4.521 38.594 1.00 97.25 85 ALA A C 1
ATOM 691 O O . ALA A 1 85 ? -26.359 -4.923 39.729 1.00 97.25 85 ALA A O 1
ATOM 692 N N . ARG A 1 86 ? -26.848 -3.602 37.966 1.00 97.06 86 ARG A N 1
ATOM 693 C CA . ARG A 1 86 ? -28.043 -2.982 38.567 1.00 97.06 86 ARG A CA 1
ATOM 694 C C . ARG A 1 86 ? -29.110 -4.013 38.913 1.00 97.06 86 ARG A C 1
ATOM 696 O O . ARG A 1 86 ? -29.567 -4.044 40.052 1.00 97.06 86 ARG A O 1
ATOM 703 N N . GLN A 1 87 ? -29.437 -4.903 37.978 1.00 95.69 87 GLN A N 1
ATOM 704 C CA . GLN A 1 87 ? -30.425 -5.963 38.200 1.00 95.69 87 GLN A CA 1
ATOM 705 C C . GLN A 1 87 ? -30.013 -6.895 39.347 1.00 95.69 87 GLN A C 1
ATOM 707 O O . GLN A 1 87 ? -30.838 -7.262 40.182 1.00 95.69 87 GLN A O 1
ATOM 712 N N . LYS A 1 88 ? -28.723 -7.244 39.447 1.00 96.56 88 LYS A N 1
ATOM 713 C CA . LYS A 1 88 ? -28.201 -8.033 40.574 1.00 96.56 88 LYS A CA 1
ATOM 714 C C . LYS A 1 88 ? -28.347 -7.308 41.910 1.00 96.56 88 LYS A C 1
ATOM 716 O O . LYS A 1 88 ? -28.684 -7.946 42.906 1.00 96.56 88 LYS A O 1
ATOM 721 N N . ASP A 1 89 ? -28.090 -6.006 41.951 1.00 95.94 89 ASP A N 1
ATOM 722 C CA . ASP A 1 89 ? -28.229 -5.220 43.177 1.00 95.94 89 ASP A CA 1
ATOM 723 C C . ASP A 1 89 ? -29.697 -5.047 43.588 1.00 95.94 89 ASP A C 1
ATOM 725 O O . ASP A 1 89 ? -30.015 -5.124 44.776 1.00 95.94 89 ASP A O 1
ATOM 729 N N . GLU A 1 90 ? -30.609 -4.877 42.630 1.00 95.06 90 GLU A N 1
ATOM 730 C CA . GLU A 1 90 ? -32.055 -4.861 42.877 1.00 95.06 90 GLU A CA 1
ATOM 731 C C . GLU A 1 90 ? -32.562 -6.205 43.402 1.00 95.06 90 GLU A C 1
ATOM 733 O O . GLU A 1 90 ? -33.272 -6.238 44.407 1.00 95.06 90 GLU A O 1
ATOM 738 N N . LEU A 1 91 ? -32.144 -7.319 42.793 1.00 93.44 91 LEU A N 1
ATOM 739 C CA . LEU A 1 91 ? -32.480 -8.661 43.269 1.00 93.44 91 LEU A CA 1
ATOM 740 C C . LEU A 1 91 ? -32.003 -8.881 44.706 1.00 93.44 91 LEU A C 1
ATOM 742 O O . LEU A 1 91 ? -32.798 -9.286 45.551 1.00 93.44 91 LEU A O 1
ATOM 746 N N . LYS A 1 92 ? -30.753 -8.520 45.023 1.00 93.38 92 LYS A N 1
ATOM 747 C CA . LYS A 1 92 ? -30.229 -8.603 46.396 1.00 93.38 92 LYS A CA 1
ATOM 748 C C . LYS A 1 92 ? -31.054 -7.779 47.382 1.00 93.38 92 LYS A C 1
ATOM 750 O O . LYS A 1 92 ? -31.326 -8.245 48.487 1.00 93.38 92 LYS A O 1
ATOM 755 N N . LYS A 1 93 ? -31.456 -6.557 47.014 1.00 89.75 93 LYS A N 1
ATOM 756 C CA . LYS A 1 93 ? -32.323 -5.722 47.865 1.00 89.75 93 LYS A CA 1
ATOM 757 C C . LYS A 1 93 ? -33.684 -6.381 48.074 1.00 89.75 93 LYS A C 1
ATOM 759 O O . LYS A 1 93 ? -34.149 -6.458 49.210 1.00 89.75 93 LYS A O 1
ATOM 764 N N . ASN A 1 94 ? -34.299 -6.894 47.011 1.00 86.81 94 ASN A N 1
ATOM 765 C CA . ASN A 1 94 ? -35.593 -7.574 47.074 1.00 86.81 94 ASN A CA 1
ATOM 766 C C . ASN A 1 94 ? -35.530 -8.829 47.959 1.00 86.81 94 ASN A C 1
ATOM 768 O O . ASN A 1 94 ? -36.390 -9.013 48.821 1.00 86.81 94 ASN A O 1
ATOM 772 N N . GLU A 1 95 ? -34.478 -9.640 47.825 1.00 86.62 95 GLU A N 1
ATOM 773 C CA . GLU A 1 95 ? -34.217 -10.797 48.688 1.00 86.62 95 GLU A CA 1
ATOM 774 C C . GLU A 1 95 ? -34.050 -10.386 50.156 1.00 86.62 95 GLU A C 1
ATOM 776 O O . GLU A 1 95 ? -34.682 -10.969 51.039 1.00 86.62 95 GLU A O 1
ATOM 781 N N . GLN A 1 96 ? -33.266 -9.340 50.441 1.00 85.38 96 GLN A N 1
ATOM 782 C CA . GLN A 1 96 ? -33.110 -8.815 51.802 1.00 85.38 96 GLN A CA 1
ATOM 783 C C . GLN A 1 96 ? -34.444 -8.344 52.393 1.00 85.38 96 GLN A C 1
ATOM 785 O O . GLN A 1 96 ? -34.742 -8.641 53.553 1.00 85.38 96 GLN A O 1
ATOM 790 N N . HIS A 1 97 ? -35.265 -7.633 51.618 1.00 82.44 97 HIS A N 1
ATOM 791 C CA . HIS A 1 97 ? -36.590 -7.194 52.056 1.00 82.44 97 HIS A CA 1
ATOM 792 C C . HIS A 1 97 ? -37.528 -8.371 52.348 1.00 82.44 97 HIS A C 1
ATOM 794 O O . HIS A 1 97 ? -38.242 -8.329 53.356 1.00 82.44 97 HIS A O 1
ATOM 800 N N . ALA A 1 98 ? -37.493 -9.421 51.521 1.00 79.62 98 ALA A N 1
ATOM 801 C CA . ALA A 1 98 ? -38.267 -10.642 51.721 1.00 79.62 98 ALA A CA 1
ATOM 802 C C . ALA A 1 98 ? -37.829 -11.404 52.986 1.00 79.62 98 ALA A C 1
ATOM 804 O O . ALA A 1 98 ? -38.673 -11.789 53.796 1.00 79.62 98 ALA A O 1
ATOM 805 N N . ILE A 1 99 ? -36.517 -11.564 53.208 1.00 77.69 99 ILE A N 1
ATOM 806 C CA . ILE A 1 99 ? -35.960 -12.246 54.390 1.00 77.69 99 ILE A CA 1
ATOM 807 C C . ILE A 1 99 ? -36.293 -11.482 55.676 1.00 77.69 99 ILE A C 1
ATOM 809 O O . ILE A 1 99 ? -36.736 -12.082 56.657 1.00 77.69 99 ILE A O 1
ATOM 813 N N . LEU A 1 100 ? -36.106 -10.159 55.670 1.00 76.12 100 LEU A N 1
ATOM 814 C CA . LEU A 1 100 ? -36.347 -9.298 56.832 1.00 76.12 100 LEU A CA 1
ATOM 815 C C . LEU A 1 100 ? -37.840 -9.017 57.075 1.00 76.12 100 LEU A C 1
ATOM 817 O O . LEU A 1 100 ? -38.167 -8.315 58.029 1.00 76.12 100 LEU A O 1
ATOM 821 N N . ASN A 1 101 ? -38.740 -9.530 56.223 1.00 66.69 101 ASN A N 1
ATOM 822 C CA . ASN A 1 101 ? -40.195 -9.353 56.294 1.00 66.69 101 ASN A CA 1
ATOM 823 C C . ASN A 1 101 ? -40.635 -7.878 56.438 1.00 66.69 101 ASN A C 1
ATOM 825 O O . ASN A 1 101 ? -41.701 -7.582 56.977 1.00 66.69 101 ASN A O 1
ATOM 829 N N . LYS A 1 102 ? -39.811 -6.935 55.953 1.00 62.09 102 LYS A N 1
ATOM 830 C CA . LYS A 1 102 ? -40.043 -5.484 56.092 1.00 62.09 102 LYS A CA 1
ATOM 831 C C . LYS A 1 102 ? -41.262 -5.002 55.302 1.00 62.09 102 LYS A C 1
ATOM 833 O O . LYS A 1 102 ? -41.776 -3.928 55.585 1.00 62.09 102 LYS A O 1
ATOM 838 N N . SER A 1 103 ? -41.724 -5.790 54.332 1.00 60.25 103 SER A N 1
ATOM 839 C CA . SER A 1 103 ? -42.931 -5.531 53.544 1.00 60.25 103 SER A CA 1
ATOM 840 C C . SER A 1 103 ? -44.232 -5.961 54.236 1.00 60.25 103 SER A C 1
ATOM 842 O O . SER A 1 103 ? -45.296 -5.774 53.657 1.00 60.25 103 SER A O 1
ATOM 844 N N . GLY A 1 104 ? -44.181 -6.562 55.435 1.00 58.88 104 GLY A N 1
ATOM 845 C CA . GLY A 1 104 ? -45.357 -6.936 56.240 1.00 58.88 104 GLY A CA 1
ATOM 846 C C . GLY A 1 104 ? -46.231 -8.070 55.680 1.00 58.88 104 GLY A C 1
ATOM 847 O O . GLY A 1 104 ? -46.977 -8.686 56.436 1.00 58.88 104 GLY A O 1
ATOM 848 N N . ASN A 1 105 ? -46.100 -8.394 54.391 1.00 61.28 105 ASN A N 1
ATOM 849 C CA . ASN A 1 105 ? -46.984 -9.314 53.670 1.00 61.28 105 ASN A CA 1
ATOM 850 C C . ASN A 1 105 ? -46.375 -10.701 53.390 1.00 61.28 105 ASN A C 1
ATOM 852 O O . ASN A 1 105 ? -47.075 -11.568 52.875 1.00 61.28 105 ASN A O 1
ATOM 856 N N . SER A 1 106 ? -45.091 -10.933 53.689 1.00 61.00 106 SER A N 1
ATOM 857 C CA . SER A 1 106 ? -44.364 -12.104 53.153 1.00 61.00 106 SER A CA 1
ATOM 858 C C . SER A 1 106 ? -44.341 -13.316 54.092 1.00 61.00 106 SER A C 1
ATOM 860 O O . SER A 1 106 ? -44.218 -14.452 53.642 1.00 61.00 106 SER A O 1
ATOM 862 N N . ARG A 1 107 ? -44.454 -13.104 55.408 1.00 61.97 107 ARG A N 1
ATOM 863 C CA . ARG A 1 107 ? -44.464 -14.172 56.421 1.00 61.97 107 ARG A CA 1
ATOM 864 C C . ARG A 1 107 ? -45.481 -13.870 57.515 1.00 61.97 107 ARG A C 1
ATOM 866 O O . ARG A 1 107 ? -45.479 -12.772 58.070 1.00 61.97 107 ARG A O 1
ATOM 873 N N . ALA A 1 108 ? -46.305 -14.866 57.846 1.00 66.38 108 ALA A N 1
ATOM 874 C CA . ALA A 1 108 ? -47.287 -14.777 58.922 1.00 66.38 108 ALA A CA 1
ATOM 875 C C . ALA A 1 108 ? -46.600 -14.467 60.273 1.00 66.38 108 ALA A C 1
ATOM 877 O O . ALA A 1 108 ? -45.559 -15.063 60.569 1.00 66.38 108 ALA A O 1
ATOM 878 N N . PRO A 1 109 ? -47.158 -13.563 61.103 1.00 70.00 109 PRO A N 1
ATOM 879 C CA . PRO A 1 109 ? -46.581 -13.241 62.401 1.00 70.00 109 PRO A CA 1
ATOM 880 C C . PRO A 1 109 ? -46.508 -14.490 63.285 1.00 70.00 109 PRO A C 1
ATOM 882 O O . PRO A 1 109 ? -47.522 -15.150 63.529 1.00 70.00 109 PRO A O 1
ATOM 885 N N . ILE A 1 110 ? -45.313 -14.803 63.792 1.00 69.69 110 ILE A N 1
ATOM 886 C CA . ILE A 1 110 ? -45.115 -15.922 64.716 1.00 69.69 110 ILE A CA 1
ATOM 887 C C . ILE A 1 110 ? -45.696 -15.515 66.074 1.00 69.69 110 ILE A C 1
ATOM 889 O O . ILE A 1 110 ? -45.094 -14.750 66.826 1.00 69.69 110 ILE A O 1
ATOM 893 N N . LYS A 1 111 ? -46.904 -15.999 66.383 1.00 71.06 111 LYS A N 1
ATOM 894 C CA . LYS A 1 111 ? -47.519 -15.815 67.702 1.00 71.06 111 LYS A CA 1
ATOM 895 C C . LYS A 1 111 ? -46.839 -16.743 68.707 1.00 71.06 111 LYS A C 1
ATOM 897 O O . LYS A 1 111 ? -47.167 -17.925 68.777 1.00 71.06 111 LYS A O 1
ATOM 902 N N . PHE A 1 112 ? -45.929 -16.203 69.513 1.00 64.19 112 PHE A N 1
ATOM 903 C CA . PHE A 1 112 ? -45.430 -16.901 70.695 1.00 64.19 112 PHE A CA 1
ATOM 904 C C . PHE A 1 112 ? -46.529 -16.937 71.760 1.00 64.19 112 PHE A C 1
ATOM 906 O O . PHE A 1 112 ? -46.863 -15.919 72.363 1.00 64.19 112 PHE A O 1
ATOM 913 N N . LYS A 1 113 ? -47.113 -18.117 71.984 1.00 70.88 113 LYS A N 1
ATOM 914 C CA . LYS A 1 113 ? -47.858 -18.390 73.214 1.00 70.88 113 LYS A CA 1
ATOM 915 C C . LYS A 1 113 ? -46.855 -18.872 74.255 1.00 70.88 113 LYS A C 1
ATOM 917 O O . LYS A 1 113 ? -46.423 -20.018 74.196 1.00 70.88 113 LYS A O 1
ATOM 922 N N . PHE A 1 114 ? -46.493 -18.006 75.195 1.00 63.75 114 PHE A N 1
ATOM 923 C CA . PHE A 1 114 ? -45.907 -18.466 76.448 1.00 63.75 114 PHE A CA 1
ATOM 924 C C . PHE A 1 114 ? -47.028 -19.140 77.246 1.00 63.75 114 PHE A C 1
ATOM 926 O O . PHE A 1 114 ? -48.044 -18.513 77.555 1.00 63.75 114 PHE A O 1
ATOM 933 N N . GLY A 1 115 ? -46.901 -20.454 77.441 1.00 65.94 115 GLY A N 1
ATOM 934 C CA . GLY A 1 115 ? -47.800 -21.227 78.292 1.00 65.94 115 GLY A CA 1
ATOM 935 C C . GLY A 1 115 ? -47.711 -20.744 79.739 1.00 65.94 115 GLY A C 1
ATOM 936 O O . GLY A 1 115 ? -46.660 -20.256 80.148 1.00 65.94 115 GLY A O 1
ATOM 937 N N . LYS A 1 116 ? -48.839 -20.838 80.451 1.00 51.91 116 LYS A N 1
ATOM 938 C CA . LYS A 1 116 ? -48.958 -20.547 81.887 1.00 51.91 116 LYS A CA 1
ATOM 939 C C . LYS A 1 116 ? -47.957 -21.334 82.722 1.00 51.91 116 LYS A C 1
ATOM 941 O O . LYS A 1 116 ? -47.730 -22.512 82.368 1.00 51.91 116 LYS A O 1
#

Organism: Caenorhabditis japonica (NCBI:txid281687)

Foldseek 3Di:
DVVVVVVVVVVVVVVVVVVVVVVVVVVVVVVVVVVVVVVVVVVVVVVVVVVVVVVVVVVVVVVVVVVVVVVVVVVVVVVVVVVVVVVVVVVVVVVVCLVVVVVVPNDDDDDDDPDD

Solvent-accessible surface area (backbone atoms only — not comparable to full-atom values): 6547 Å² total; per-residue (Å²): 117,68,72,60,56,52,50,52,48,52,53,51,52,51,52,50,51,53,48,51,53,52,53,51,51,52,54,53,50,52,50,51,51,54,50,52,53,48,54,52,50,52,54,52,51,51,54,51,48,53,50,51,50,52,56,49,52,53,51,49,51,50,52,52,52,53,51,50,53,50,51,52,52,50,54,49,53,52,51,51,51,54,50,52,51,52,53,52,53,50,50,52,51,52,52,49,41,56,74,67,39,75,75,70,76,78,62,82,83,83,79,81,76,82,77,132

Radius of gyration: 49.67 Å; Cα contacts (8 Å, |Δi|>4): 6; chains: 1; bounding box: 98×30×144 Å

pLDDT: mean 90.02, std 12.8, range [51.91, 98.31]

Secondary structure (DSSP, 8-state):
-HHHHHHHHHHHHHHHHHHHHHHHHHHHHHHHHHHHHHHHHHHHHHHHHHHHHHHHHHHHHHHHHHHHHHHHHHHHHHHHHHHHHHHHHHHHHHHHHHHTTTTSSSS---------

InterPro domains:
  IPR033371 Arginine and glutamate-rich protein 1 [PF15346] (3-114)
  IPR033371 Arginine and glutamate-rich protein 1 [PTHR31711] (4-115)

Sequence (116 aa):
MAGKATSARNEMEKMLRAQIEAEMAVELAECKKRDEESRKKCRQLEAELERKLLEAEESRKKYEEDRLAMLEQKGQLERDRAELARQKDELKKNEQHAILNKSGNSRAPIKFKFGK

Mean predicted aligned error: 11.53 Å